Protein AF-A0A6V7KKN9-F1 (afdb_monomer_lite)

Secondary structure (DSSP, 8-state):
--SSSHHHHHHHHHHHHTTSSHHHHHHHHS--TTSS--S-BTTBBTBS---HHHHHHHHHHHHHHHHHHHHHHHHHHHHHHHHHHHHHHHHS--HHHHHHHHHHH-

Foldseek 3Di:
DDDPDPVVVVVVLVCVLVVHCLVVVLVQQQADPPRWDQDADPVRRRGSHHDNVCSCVVSVVSNVVSVVVVVVVVVVVVVVVVVVVVVCVVVPCDPVNVVVVVVVVD

Structure (mmCIF, N/CA/C/O backbone):
data_AF-A0A6V7KKN9-F1
#
_entry.id   AF-A0A6V7KKN9-F1
#
loop_
_atom_site.group_PDB
_atom_site.id
_atom_site.type_symbol
_atom_site.label_atom_id
_atom_site.label_alt_id
_atom_site.label_comp_id
_atom_site.label_asym_id
_atom_site.label_entity_id
_atom_site.label_seq_id
_atom_site.pdbx_PDB_ins_code
_atom_site.Cartn_x
_atom_site.Cartn_y
_atom_site.Cartn_z
_atom_site.occupancy
_atom_site.B_iso_or_equiv
_atom_site.auth_seq_id
_atom_site.auth_comp_id
_atom_site.auth_asym_id
_atom_site.auth_atom_id
_atom_site.pdbx_PDB_model_num
ATOM 1 N N . VAL A 1 1 ? 0.840 -11.803 -9.415 1.00 78.88 1 VAL A N 1
ATOM 2 C CA . VAL A 1 1 ? 0.220 -10.508 -9.044 1.00 78.88 1 VAL A CA 1
ATOM 3 C C . VAL A 1 1 ? 1.162 -9.424 -9.540 1.00 78.88 1 VAL A C 1
ATOM 5 O O . VAL A 1 1 ? 2.351 -9.578 -9.307 1.00 78.88 1 VAL A O 1
ATOM 8 N N . ASN A 1 2 ? 0.700 -8.449 -10.322 1.00 85.06 2 ASN A N 1
ATOM 9 C CA . ASN A 1 2 ? 1.569 -7.482 -11.007 1.00 85.06 2 ASN A CA 1
ATOM 10 C C . ASN A 1 2 ? 0.855 -6.136 -11.202 1.00 85.06 2 ASN A C 1
ATOM 12 O O . ASN A 1 2 ? -0.328 -6.022 -10.884 1.00 85.06 2 ASN A O 1
ATOM 16 N N . PHE A 1 3 ? 1.572 -5.147 -11.740 1.00 88.31 3 PHE A N 1
ATOM 17 C CA . PHE A 1 3 ? 1.060 -3.795 -11.982 1.00 88.31 3 PHE A CA 1
ATOM 18 C C . PHE A 1 3 ? 0.533 -3.555 -13.414 1.00 88.31 3 PHE A C 1
ATOM 20 O O . PHE A 1 3 ? 0.314 -2.414 -13.805 1.00 88.31 3 PHE A O 1
ATOM 27 N N . GLU A 1 4 ? 0.319 -4.605 -14.219 1.00 88.06 4 GLU A N 1
ATOM 28 C CA . GLU A 1 4 ? -0.063 -4.459 -15.640 1.00 88.06 4 GLU A CA 1
ATOM 29 C C . GLU A 1 4 ? -1.503 -3.978 -15.841 1.00 88.06 4 GLU A C 1
ATOM 31 O O . GLU A 1 4 ? -1.826 -3.328 -16.832 1.00 88.06 4 GLU A O 1
ATOM 36 N N . THR A 1 5 ? -2.400 -4.350 -14.927 1.00 92.25 5 THR A N 1
ATOM 37 C CA . THR A 1 5 ? -3.833 -4.052 -15.031 1.00 92.25 5 THR A CA 1
ATOM 38 C C . THR A 1 5 ? -4.345 -3.565 -13.692 1.00 92.25 5 THR A C 1
ATOM 40 O O . THR A 1 5 ? -3.911 -4.051 -12.650 1.00 92.25 5 THR A O 1
ATOM 43 N N . PHE A 1 6 ? -5.321 -2.659 -13.717 1.00 93.31 6 PHE A N 1
ATOM 44 C CA . PHE A 1 6 ? -5.883 -2.054 -12.509 1.00 93.31 6 PHE A CA 1
ATOM 45 C C . PHE A 1 6 ? -6.291 -3.090 -11.445 1.00 93.31 6 PHE A C 1
ATOM 47 O O . PHE A 1 6 ? -5.913 -2.971 -10.281 1.00 93.31 6 PHE A O 1
ATOM 54 N N . GLY A 1 7 ? -7.003 -4.148 -11.848 1.00 94.94 7 GLY A N 1
ATOM 55 C CA . GLY A 1 7 ? -7.449 -5.192 -10.923 1.00 94.94 7 GLY A CA 1
ATOM 56 C C . GLY A 1 7 ? -6.296 -5.979 -10.293 1.00 94.94 7 GLY A C 1
ATOM 57 O O . GLY A 1 7 ? -6.309 -6.229 -9.089 1.00 94.94 7 GLY A O 1
ATOM 58 N N . ARG A 1 8 ? -5.268 -6.330 -11.079 1.00 93.44 8 ARG A N 1
ATOM 59 C CA . ARG A 1 8 ? -4.081 -7.032 -10.560 1.00 93.44 8 ARG A CA 1
ATOM 60 C C . ARG A 1 8 ? -3.264 -6.142 -9.626 1.00 93.44 8 ARG A C 1
ATOM 62 O O . ARG A 1 8 ? -2.804 -6.635 -8.597 1.00 93.44 8 ARG A O 1
ATOM 69 N N . SER A 1 9 ? -3.159 -4.849 -9.936 1.00 92.75 9 SER A N 1
ATOM 70 C CA . SER A 1 9 ? -2.527 -3.862 -9.059 1.00 92.75 9 SER A CA 1
ATOM 71 C C . SER A 1 9 ? -3.266 -3.775 -7.726 1.00 92.75 9 SER A C 1
ATOM 73 O O . SER A 1 9 ? -2.637 -3.837 -6.676 1.00 92.75 9 SER A O 1
ATOM 75 N N . MET A 1 10 ? -4.602 -3.721 -7.739 1.00 92.88 10 MET A N 1
ATOM 76 C CA . MET A 1 10 ? -5.390 -3.654 -6.505 1.00 92.88 10 MET A CA 1
ATOM 77 C C . MET A 1 10 ? -5.234 -4.915 -5.643 1.00 92.88 10 MET A C 1
ATOM 79 O O . MET A 1 10 ? -5.074 -4.814 -4.429 1.00 92.88 10 MET A O 1
ATOM 83 N N . GLN A 1 11 ? -5.213 -6.103 -6.256 1.00 92.56 11 GLN A N 1
ATOM 84 C CA . GLN A 1 11 ? -4.942 -7.357 -5.541 1.00 92.56 11 GLN A CA 1
ATOM 85 C C . GLN A 1 11 ? -3.552 -7.366 -4.895 1.00 92.56 11 GLN A C 1
ATOM 87 O O . GLN A 1 11 ? -3.394 -7.846 -3.773 1.00 92.56 11 GLN A O 1
ATOM 92 N N . LEU A 1 12 ? -2.543 -6.827 -5.587 1.00 91.19 12 LEU A N 1
ATOM 93 C CA . LEU A 1 12 ? -1.195 -6.697 -5.042 1.00 91.19 12 LEU A CA 1
ATOM 94 C C . LEU A 1 12 ? -1.175 -5.746 -3.845 1.00 91.19 12 LEU A C 1
ATOM 96 O O . LEU A 1 12 ? -0.668 -6.115 -2.793 1.00 91.19 12 LEU A O 1
ATOM 100 N N . LEU A 1 13 ? -1.770 -4.560 -3.977 1.00 91.06 13 LEU A N 1
ATOM 101 C CA . LEU A 1 13 ? -1.838 -3.581 -2.891 1.00 91.06 13 LEU A CA 1
ATOM 102 C C . LEU A 1 13 ? -2.594 -4.126 -1.675 1.00 91.06 13 LEU A C 1
ATOM 104 O O . LEU A 1 13 ? -2.152 -3.929 -0.548 1.00 91.06 13 LEU A O 1
ATOM 108 N N . PHE A 1 14 ? -3.681 -4.869 -1.891 1.00 90.06 14 PHE A N 1
ATOM 109 C CA . PHE A 1 14 ? -4.399 -5.553 -0.816 1.00 90.06 14 PHE A CA 1
ATOM 110 C C . PHE A 1 14 ? -3.512 -6.567 -0.080 1.00 90.06 14 PHE A C 1
ATOM 112 O O . PHE A 1 14 ? -3.477 -6.575 1.147 1.00 90.06 14 PHE A O 1
ATOM 119 N N . ARG A 1 15 ? -2.725 -7.367 -0.810 1.00 90.38 15 ARG A N 1
ATOM 120 C CA . ARG A 1 15 ? -1.738 -8.280 -0.207 1.00 90.38 15 ARG A CA 1
ATOM 121 C C . ARG A 1 15 ? -0.666 -7.528 0.598 1.00 90.38 15 ARG A C 1
ATOM 123 O O . ARG A 1 15 ? -0.227 -8.010 1.638 1.00 90.38 15 ARG A O 1
ATOM 130 N N . LEU A 1 16 ? -0.241 -6.352 0.135 1.00 88.19 16 LEU A N 1
ATOM 131 C CA . LEU A 1 16 ? 0.748 -5.536 0.846 1.00 88.19 16 LEU A CA 1
ATOM 132 C C . LEU A 1 16 ? 0.202 -4.955 2.156 1.00 88.19 16 LEU A C 1
ATOM 134 O O . LEU A 1 16 ? 0.960 -4.860 3.118 1.00 88.19 16 LEU A O 1
ATOM 138 N N . MET A 1 17 ? -1.097 -4.639 2.234 1.00 87.81 17 MET A N 1
ATOM 139 C CA . MET A 1 17 ? -1.731 -4.198 3.488 1.00 87.81 17 MET A CA 1
ATOM 140 C C . MET A 1 17 ? -1.638 -5.258 4.594 1.00 87.81 17 MET A C 1
ATOM 142 O O . MET A 1 17 ? -1.550 -4.913 5.767 1.00 87.81 17 MET A O 1
ATOM 146 N N . THR A 1 18 ? -1.611 -6.546 4.241 1.00 88.38 18 THR A N 1
ATOM 147 C CA . THR A 1 18 ? -1.457 -7.650 5.203 1.00 88.38 18 THR A CA 1
ATOM 148 C C . THR A 1 18 ? 0.007 -8.032 5.448 1.00 88.38 18 THR A C 1
ATOM 150 O O . THR A 1 18 ? 0.259 -9.136 5.922 1.00 88.38 18 THR A O 1
ATOM 153 N N . SER A 1 19 ? 0.961 -7.183 5.039 1.00 84.06 19 SER A N 1
ATOM 154 C CA . SER A 1 19 ? 2.418 -7.381 5.140 1.00 84.06 19 SER A CA 1
ATOM 155 C C . SER A 1 19 ? 2.958 -8.698 4.553 1.00 84.06 19 SER A C 1
ATOM 157 O O . SER A 1 19 ? 4.076 -9.120 4.852 1.00 84.06 19 SER A O 1
ATOM 159 N N . ALA A 1 20 ? 2.214 -9.343 3.651 1.00 87.06 20 ALA A N 1
ATOM 160 C CA . ALA A 1 20 ? 2.573 -10.653 3.118 1.00 87.06 20 ALA A CA 1
ATOM 161 C C . ALA A 1 20 ? 3.366 -10.538 1.807 1.00 87.06 20 ALA A C 1
ATOM 163 O O . ALA A 1 20 ? 2.829 -10.122 0.783 1.00 87.06 20 ALA A O 1
ATOM 164 N N . GLY A 1 21 ? 4.624 -10.989 1.799 1.00 85.88 21 GLY A N 1
ATOM 165 C CA . GLY A 1 21 ? 5.448 -11.041 0.581 1.00 85.88 21 GLY A CA 1
ATOM 166 C C . GLY A 1 21 ? 5.764 -9.671 -0.023 1.00 85.88 21 GLY A C 1
ATOM 167 O O . GLY A 1 21 ? 5.884 -9.551 -1.237 1.00 85.88 21 GLY A O 1
ATOM 168 N N . TRP A 1 22 ? 5.862 -8.630 0.809 1.00 87.06 22 TRP A N 1
ATOM 169 C CA . TRP A 1 22 ? 6.271 -7.295 0.364 1.00 87.06 22 TRP A CA 1
ATOM 170 C C . TRP A 1 22 ? 7.726 -7.272 -0.122 1.00 87.06 22 TRP A C 1
ATOM 172 O O . TRP A 1 22 ? 8.026 -6.543 -1.063 1.00 87.06 22 TRP A O 1
ATOM 182 N N . ASN A 1 23 ? 8.597 -8.094 0.479 1.00 89.00 23 ASN A N 1
ATOM 183 C CA . ASN A 1 23 ? 10.002 -8.224 0.088 1.00 89.00 23 ASN A CA 1
ATOM 184 C C . ASN A 1 23 ? 1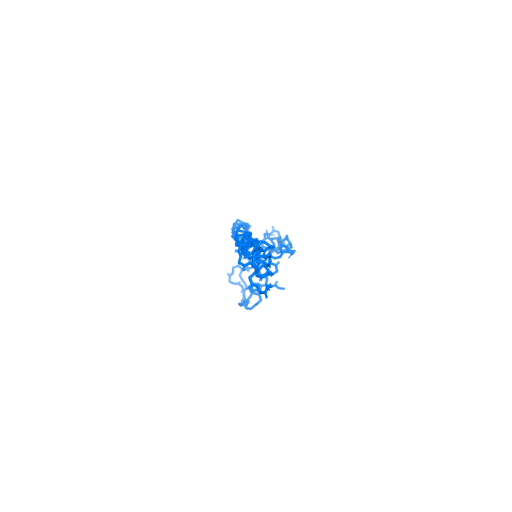0.134 -8.724 -1.352 1.00 89.00 23 ASN A C 1
ATOM 186 O O . ASN A 1 23 ? 10.775 -8.056 -2.150 1.00 89.00 23 ASN A O 1
ATOM 190 N N . ASP A 1 24 ? 9.448 -9.814 -1.709 1.00 89.62 24 ASP A N 1
ATOM 191 C CA . ASP A 1 24 ? 9.488 -10.382 -3.065 1.00 89.62 24 ASP A CA 1
ATOM 192 C C . ASP A 1 24 ? 9.079 -9.349 -4.129 1.00 89.62 24 ASP A C 1
ATOM 194 O O . ASP A 1 24 ? 9.644 -9.272 -5.222 1.00 89.62 24 ASP A O 1
ATOM 198 N N . VAL A 1 25 ? 8.068 -8.535 -3.804 1.00 90.12 25 VAL A N 1
ATOM 199 C CA . VAL A 1 25 ? 7.572 -7.491 -4.703 1.00 90.12 25 VAL A CA 1
ATOM 200 C C . VAL A 1 25 ? 8.567 -6.336 -4.799 1.00 90.12 25 VAL A C 1
ATOM 202 O O . VAL A 1 25 ? 8.814 -5.847 -5.898 1.00 90.12 25 VAL A O 1
ATOM 205 N N . LEU A 1 26 ? 9.145 -5.905 -3.676 1.00 90.56 26 LEU A N 1
ATOM 206 C CA . LEU A 1 26 ? 10.137 -4.835 -3.653 1.00 90.56 26 LEU A CA 1
ATOM 207 C C . LEU A 1 26 ? 11.411 -5.242 -4.404 1.00 90.56 26 LEU A C 1
ATOM 209 O O . LEU A 1 26 ? 11.886 -4.475 -5.234 1.00 90.56 26 LEU A O 1
ATOM 213 N N . GLU A 1 27 ? 11.916 -6.453 -4.176 1.00 90.00 27 GLU A N 1
ATOM 214 C CA . GLU A 1 27 ? 13.088 -7.005 -4.862 1.00 90.00 27 GLU A CA 1
ATOM 215 C C . GLU A 1 27 ? 12.883 -7.019 -6.382 1.00 90.00 27 GLU A C 1
ATOM 217 O O . GLU A 1 27 ? 13.717 -6.504 -7.127 1.00 90.00 27 GLU A O 1
ATOM 222 N N . SER A 1 28 ? 11.708 -7.469 -6.837 1.00 88.81 28 SER A N 1
ATOM 223 C CA . SER A 1 28 ? 11.338 -7.461 -8.259 1.00 88.81 28 SER A CA 1
ATOM 224 C C . SER A 1 28 ? 11.309 -6.051 -8.874 1.00 88.81 28 SER A C 1
ATOM 226 O O . SER A 1 28 ? 11.543 -5.891 -10.067 1.00 88.81 28 SER A O 1
ATOM 228 N N . LEU A 1 29 ? 11.023 -5.012 -8.081 1.00 88.00 29 LEU A N 1
ATOM 229 C CA . LEU A 1 29 ? 10.986 -3.610 -8.529 1.00 88.00 29 LEU A CA 1
ATOM 230 C C . LEU A 1 29 ? 12.335 -2.889 -8.406 1.00 88.00 29 LEU A C 1
ATOM 232 O O . LEU A 1 29 ? 12.482 -1.770 -8.907 1.00 88.00 29 LEU A O 1
ATOM 236 N N . MET A 1 30 ? 13.301 -3.505 -7.727 1.00 89.75 30 MET A N 1
ATOM 237 C CA . MET A 1 30 ? 14.664 -3.002 -7.546 1.00 89.75 30 MET A CA 1
ATOM 238 C C . MET A 1 30 ? 15.669 -3.666 -8.495 1.00 89.75 30 MET A C 1
ATOM 240 O O . MET A 1 30 ? 16.854 -3.331 -8.436 1.00 89.75 30 MET A O 1
ATOM 244 N N . VAL A 1 31 ? 15.207 -4.570 -9.366 1.00 91.19 31 VAL A N 1
ATOM 245 C CA . VAL A 1 31 ? 16.046 -5.287 -10.329 1.00 91.19 31 VAL A CA 1
ATOM 246 C C . VAL A 1 31 ? 16.786 -4.305 -11.251 1.00 91.19 31 VAL A C 1
ATOM 248 O O . VAL A 1 31 ? 16.219 -3.307 -11.709 1.00 91.19 31 VAL A O 1
ATOM 251 N N . GLN A 1 32 ? 18.066 -4.580 -11.499 1.00 88.88 32 GLN A N 1
ATOM 252 C CA . GLN A 1 32 ? 18.983 -3.744 -12.280 1.00 88.88 32 GLN A CA 1
ATOM 253 C C . GLN A 1 32 ? 19.818 -4.606 -13.243 1.00 88.88 32 GLN A C 1
ATOM 255 O O . GLN A 1 32 ? 19.906 -5.819 -13.047 1.00 88.88 32 GLN A O 1
ATOM 260 N N . PRO A 1 33 ? 20.457 -4.011 -14.272 1.00 87.38 33 PRO A N 1
ATOM 261 C CA . PRO A 1 33 ? 21.334 -4.754 -15.178 1.00 87.38 33 PRO A CA 1
ATOM 262 C C . PRO A 1 33 ? 22.477 -5.442 -14.403 1.00 87.38 33 PRO A C 1
ATOM 264 O O . PRO A 1 33 ? 23.054 -4.803 -13.517 1.00 87.38 33 PRO A O 1
ATOM 267 N N . PRO A 1 34 ? 22.852 -6.702 -14.715 1.00 87.12 34 PRO A N 1
ATOM 268 C CA . PRO A 1 34 ? 22.522 -7.489 -15.913 1.00 87.12 34 PRO A CA 1
ATOM 269 C C . PRO A 1 34 ? 21.231 -8.326 -15.831 1.00 87.12 34 PRO A C 1
ATOM 271 O O . PRO A 1 34 ? 20.905 -9.005 -16.800 1.00 87.12 34 PRO A O 1
ATOM 274 N N . ASP A 1 35 ? 20.506 -8.290 -14.712 1.00 86.75 35 ASP A N 1
ATOM 275 C CA . ASP A 1 35 ? 19.319 -9.129 -14.478 1.00 86.75 35 ASP A CA 1
ATOM 276 C C . ASP A 1 35 ? 18.032 -8.569 -15.122 1.00 86.75 35 ASP A C 1
ATOM 278 O O . ASP A 1 35 ? 16.959 -9.156 -14.998 1.00 86.75 35 ASP A O 1
ATOM 282 N N . CYS A 1 36 ? 18.141 -7.437 -15.824 1.00 87.88 36 CYS A N 1
ATOM 283 C CA . CYS A 1 36 ? 17.095 -6.834 -16.648 1.00 87.88 36 CYS A CA 1
ATOM 284 C C . CYS A 1 36 ? 17.688 -6.175 -17.898 1.00 87.88 36 CYS A C 1
ATOM 286 O O . CYS A 1 36 ? 18.873 -5.823 -17.936 1.00 87.88 36 CYS A O 1
ATOM 288 N N . ASP A 1 37 ? 16.845 -5.983 -18.907 1.00 87.38 37 ASP A N 1
ATOM 289 C CA . ASP A 1 37 ? 17.161 -5.336 -20.168 1.00 87.38 37 ASP A CA 1
ATOM 290 C C . ASP A 1 37 ? 16.596 -3.896 -20.197 1.00 87.38 37 ASP A C 1
ATOM 292 O O . ASP A 1 37 ? 15.378 -3.677 -20.234 1.00 87.38 37 ASP A O 1
ATOM 296 N N . PRO A 1 38 ? 17.465 -2.865 -20.203 1.00 83.25 38 PRO A N 1
ATOM 297 C CA . PRO A 1 38 ? 17.024 -1.477 -20.295 1.00 83.25 38 PRO A CA 1
ATOM 298 C C . PRO A 1 38 ? 16.533 -1.104 -21.704 1.00 83.25 38 PRO A C 1
ATOM 300 O O . PRO A 1 38 ? 16.090 0.028 -21.913 1.00 83.25 38 PRO A O 1
ATOM 303 N N . THR A 1 39 ? 16.643 -1.996 -22.694 1.00 84.50 39 THR A N 1
ATOM 304 C CA . THR A 1 39 ? 16.251 -1.687 -24.066 1.00 84.50 39 THR A CA 1
ATOM 305 C C . THR A 1 39 ? 14.728 -1.710 -24.244 1.00 84.50 39 THR A C 1
ATOM 307 O O . THR A 1 39 ? 14.033 -2.635 -23.816 1.00 84.50 39 THR A O 1
ATOM 310 N N . PRO A 1 40 ? 14.159 -0.678 -24.891 1.00 79.81 40 PRO A N 1
ATOM 311 C CA . PRO A 1 40 ? 12.729 -0.624 -25.130 1.00 79.81 40 PRO A CA 1
ATOM 312 C C . PRO A 1 40 ? 12.314 -1.695 -26.144 1.00 79.81 40 PRO A C 1
ATOM 314 O O . PRO A 1 40 ? 12.836 -1.765 -27.256 1.00 79.81 40 PRO A O 1
ATOM 317 N N . THR A 1 41 ? 11.321 -2.501 -25.776 1.00 78.06 41 THR A N 1
ATOM 318 C CA . THR A 1 41 ? 10.711 -3.514 -26.651 1.00 78.06 41 THR A CA 1
ATOM 319 C C . THR A 1 41 ? 9.329 -3.033 -27.102 1.00 78.06 41 THR A C 1
ATOM 321 O O . THR A 1 41 ? 8.729 -2.160 -26.479 1.00 78.06 41 THR A O 1
ATOM 324 N N . SER A 1 42 ? 8.745 -3.630 -28.146 1.00 75.44 42 SER A N 1
ATOM 325 C CA . SER A 1 42 ? 7.406 -3.270 -28.653 1.00 75.44 42 SER A CA 1
ATOM 326 C C . SER A 1 42 ? 6.275 -3.318 -27.608 1.00 75.44 42 SER A C 1
ATOM 328 O O . SER A 1 42 ? 5.207 -2.758 -27.843 1.00 75.44 42 SER A O 1
ATOM 330 N N . ARG A 1 43 ? 6.482 -4.002 -26.473 1.00 74.56 43 ARG A N 1
ATOM 331 C CA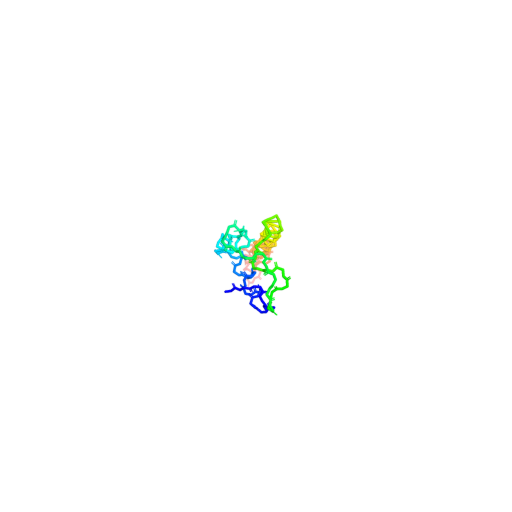 . ARG A 1 43 ? 5.550 -4.070 -25.334 1.00 74.56 43 ARG A CA 1
ATOM 332 C C . ARG A 1 43 ? 5.920 -3.172 -24.147 1.00 74.56 43 ARG A C 1
ATOM 334 O O . ARG A 1 43 ? 5.041 -2.887 -23.341 1.00 74.56 43 ARG A O 1
ATOM 341 N N . GLN A 1 44 ? 7.173 -2.739 -24.024 1.00 77.31 44 GLN A N 1
ATOM 342 C CA . GLN A 1 44 ? 7.697 -2.019 -22.859 1.00 77.31 44 GLN A CA 1
ATOM 343 C C . GLN A 1 44 ? 8.541 -0.834 -23.328 1.00 77.31 44 GLN A C 1
ATOM 345 O O . GLN A 1 44 ? 9.671 -1.002 -23.781 1.00 77.31 44 GLN A O 1
ATOM 350 N N . LEU A 1 45 ? 7.979 0.372 -23.203 1.00 71.94 45 LEU A N 1
ATOM 351 C CA . LEU A 1 45 ? 8.597 1.612 -23.686 1.00 71.94 45 LEU A CA 1
ATOM 352 C C . LEU A 1 45 ? 9.901 1.989 -22.961 1.00 71.94 45 LEU A C 1
ATOM 354 O O . LEU A 1 45 ? 10.681 2.751 -23.516 1.00 71.94 45 LEU A O 1
ATOM 358 N N . ASN A 1 46 ? 10.118 1.480 -21.744 1.00 72.62 46 ASN A N 1
ATOM 359 C CA . ASN A 1 46 ? 11.236 1.856 -20.869 1.00 72.62 46 ASN A CA 1
ATOM 360 C C . ASN A 1 46 ? 12.136 0.658 -20.488 1.00 72.62 46 ASN A C 1
ATOM 362 O O . ASN A 1 46 ? 12.904 0.765 -19.536 1.00 72.62 46 ASN A O 1
ATOM 366 N N . GLY A 1 47 ? 12.017 -0.475 -21.193 1.00 82.81 47 GLY A N 1
ATOM 367 C CA . GLY A 1 47 ? 12.631 -1.748 -20.790 1.00 82.81 47 GLY A CA 1
ATOM 368 C C . GLY A 1 47 ? 11.877 -2.439 -19.647 1.00 82.81 47 GLY A C 1
ATOM 369 O O . GLY A 1 47 ? 10.765 -2.033 -19.290 1.00 82.81 47 GLY A O 1
ATOM 370 N N . ASP A 1 48 ? 12.461 -3.501 -19.094 1.00 85.50 48 ASP A N 1
ATOM 371 C CA . ASP A 1 48 ? 11.909 -4.273 -17.967 1.00 85.50 48 ASP A CA 1
ATOM 372 C C . ASP A 1 48 ? 12.647 -4.033 -16.634 1.00 85.50 48 ASP A C 1
ATOM 374 O O . ASP A 1 48 ? 12.327 -4.653 -15.619 1.00 85.50 48 ASP A O 1
ATOM 378 N N . CYS A 1 49 ? 13.585 -3.082 -16.615 1.00 88.62 49 CYS A N 1
ATOM 379 C CA . CYS A 1 49 ? 14.323 -2.708 -15.416 1.00 88.62 49 CYS A CA 1
ATOM 380 C C . CYS A 1 49 ? 13.487 -1.932 -14.391 1.00 88.62 49 CYS A C 1
ATOM 382 O O . CYS A 1 49 ? 12.627 -1.106 -14.713 1.00 88.62 49 CYS A O 1
ATOM 384 N N . GLY A 1 50 ? 13.806 -2.173 -13.120 1.00 86.88 50 GLY A N 1
ATOM 385 C CA . GLY A 1 50 ? 13.212 -1.497 -11.980 1.00 86.88 50 GLY A CA 1
ATOM 386 C C . GLY A 1 50 ? 13.757 -0.086 -11.749 1.00 86.88 50 GLY A C 1
ATOM 387 O O . GLY A 1 50 ? 14.728 0.361 -12.358 1.00 86.88 50 GLY A O 1
ATOM 388 N N . SER A 1 51 ? 13.138 0.628 -10.807 1.00 89.25 51 SER A N 1
ATOM 389 C CA . SER A 1 51 ? 13.592 1.952 -10.358 1.00 89.25 51 SER A CA 1
ATOM 390 C C . SER A 1 51 ? 13.737 1.957 -8.834 1.00 89.25 51 SER A C 1
ATOM 392 O O . SER A 1 51 ? 12.787 2.291 -8.126 1.00 89.25 51 SER A O 1
ATOM 394 N N . PRO A 1 52 ? 14.920 1.605 -8.292 1.00 89.62 52 PRO A N 1
ATOM 395 C CA . PRO A 1 52 ? 15.071 1.314 -6.867 1.00 89.62 52 PRO A CA 1
ATOM 396 C C . PRO A 1 52 ? 14.610 2.445 -5.942 1.00 89.62 52 PRO A C 1
ATOM 398 O O . PRO A 1 52 ? 13.903 2.208 -4.967 1.00 89.62 52 PRO A O 1
ATOM 401 N N . LEU A 1 53 ? 14.949 3.694 -6.276 1.00 90.50 53 LEU A N 1
ATOM 402 C CA . LEU A 1 53 ? 14.585 4.855 -5.462 1.00 90.50 53 LEU A CA 1
ATOM 403 C C . LEU A 1 53 ? 13.065 5.099 -5.437 1.00 90.50 53 LEU A C 1
ATOM 405 O O . LEU A 1 53 ? 12.490 5.371 -4.380 1.00 90.50 53 LEU A O 1
ATOM 409 N N . LEU A 1 54 ? 12.402 4.982 -6.589 1.00 90.19 54 LEU A N 1
ATOM 410 C CA . LEU A 1 54 ? 10.953 5.165 -6.693 1.00 90.19 54 LEU A CA 1
ATOM 411 C C . LEU A 1 54 ? 10.205 3.991 -6.056 1.00 90.19 54 LEU A C 1
ATOM 413 O O . LEU A 1 54 ? 9.225 4.206 -5.348 1.00 90.19 54 LEU A O 1
ATOM 417 N N . ALA A 1 55 ? 10.705 2.766 -6.237 1.00 91.38 55 ALA A N 1
ATOM 418 C CA . ALA A 1 55 ? 10.158 1.571 -5.611 1.00 91.38 55 ALA A CA 1
ATOM 419 C C . ALA A 1 55 ? 10.187 1.685 -4.081 1.00 91.38 55 ALA A C 1
ATOM 421 O O . ALA A 1 55 ? 9.143 1.557 -3.443 1.00 91.38 55 ALA A O 1
ATOM 422 N N . ILE A 1 56 ? 11.341 2.020 -3.490 1.00 91.44 56 ILE A N 1
ATOM 423 C CA . ILE A 1 56 ? 11.473 2.178 -2.033 1.00 91.44 56 ILE A CA 1
ATOM 424 C C . ILE A 1 56 ? 10.521 3.255 -1.508 1.00 91.44 56 ILE A C 1
ATOM 426 O O . ILE A 1 56 ? 9.799 3.021 -0.539 1.00 91.44 56 ILE A O 1
ATOM 430 N N . THR A 1 57 ? 10.505 4.437 -2.126 1.00 93.12 57 THR A N 1
ATOM 431 C CA . THR A 1 57 ? 9.698 5.570 -1.639 1.00 93.12 57 THR A CA 1
ATOM 432 C C . THR A 1 57 ? 8.196 5.304 -1.756 1.00 93.12 57 THR A C 1
ATOM 434 O O . THR A 1 57 ? 7.451 5.574 -0.809 1.00 93.12 57 THR A O 1
ATOM 437 N N . TYR A 1 58 ? 7.745 4.702 -2.859 1.00 91.44 58 TYR A N 1
ATOM 438 C CA . TYR A 1 58 ? 6.356 4.283 -3.033 1.00 91.44 58 TYR A CA 1
ATOM 439 C C . TYR A 1 58 ? 5.949 3.219 -2.005 1.00 91.44 58 TYR A C 1
ATOM 441 O O . TYR A 1 58 ? 4.963 3.401 -1.293 1.00 91.44 58 TYR A O 1
ATOM 449 N N . PHE A 1 59 ? 6.729 2.142 -1.867 1.00 90.19 59 PHE A N 1
ATOM 450 C CA . PHE A 1 59 ? 6.415 1.060 -0.927 1.00 90.19 59 PHE A CA 1
ATOM 451 C C . PHE A 1 59 ? 6.399 1.541 0.518 1.00 90.19 59 PHE A C 1
ATOM 453 O O . PHE A 1 59 ? 5.463 1.253 1.260 1.00 90.19 59 PHE A O 1
ATOM 460 N N . THR A 1 60 ? 7.412 2.307 0.913 1.00 90.31 60 THR A N 1
ATOM 461 C CA . THR A 1 60 ? 7.544 2.792 2.289 1.00 90.31 60 THR A CA 1
ATOM 462 C C . THR A 1 60 ? 6.396 3.733 2.647 1.00 90.31 60 THR A C 1
ATOM 464 O O . THR A 1 60 ? 5.773 3.565 3.694 1.00 90.31 60 THR A O 1
ATOM 467 N N . SER A 1 61 ? 6.061 4.689 1.772 1.00 93.00 61 SER A N 1
ATOM 468 C CA . SER A 1 61 ? 4.937 5.604 2.015 1.00 93.00 61 SER A CA 1
ATOM 469 C C . SER A 1 61 ? 3.594 4.872 2.070 1.00 93.00 61 SER A C 1
ATOM 471 O O . SER A 1 61 ? 2.800 5.130 2.975 1.00 93.00 61 SER A O 1
ATOM 473 N N . PHE A 1 62 ? 3.361 3.909 1.173 1.00 92.00 62 PHE A N 1
ATOM 474 C CA . PHE A 1 62 ? 2.151 3.088 1.178 1.00 92.00 62 PHE A CA 1
ATOM 475 C C . PHE A 1 62 ? 2.007 2.278 2.473 1.00 92.00 62 PHE A C 1
ATOM 477 O O . PHE A 1 62 ? 0.946 2.305 3.099 1.00 92.00 62 PHE A O 1
ATOM 484 N N . ILE A 1 63 ? 3.079 1.610 2.916 1.00 90.06 63 ILE A N 1
ATOM 485 C CA . ILE A 1 63 ? 3.085 0.826 4.158 1.00 90.06 63 ILE A CA 1
ATOM 486 C C . ILE A 1 63 ? 2.777 1.729 5.356 1.00 90.06 63 ILE A C 1
ATOM 488 O O . ILE A 1 63 ? 1.875 1.411 6.127 1.00 90.06 63 ILE A O 1
ATOM 492 N N . ILE A 1 64 ? 3.445 2.880 5.483 1.00 92.88 64 ILE A N 1
ATOM 493 C CA . ILE A 1 64 ? 3.218 3.814 6.599 1.00 92.88 64 ILE A CA 1
ATOM 494 C C . ILE A 1 64 ? 1.760 4.288 6.640 1.00 92.88 64 ILE A C 1
ATOM 49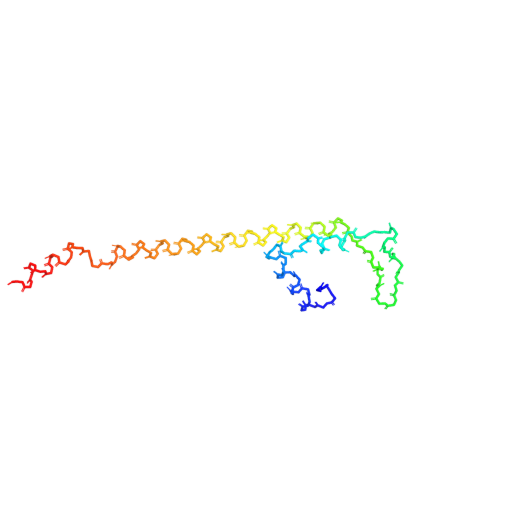6 O O . ILE A 1 64 ? 1.129 4.235 7.696 1.00 92.88 64 ILE A O 1
ATOM 500 N N . ILE A 1 65 ? 1.204 4.714 5.501 1.00 93.62 65 ILE A N 1
ATOM 501 C CA . ILE A 1 65 ? -0.186 5.186 5.422 1.00 93.62 65 ILE A CA 1
ATOM 502 C C . ILE A 1 65 ? -1.159 4.056 5.775 1.00 93.62 65 ILE A C 1
ATOM 504 O O . ILE A 1 65 ? -2.079 4.264 6.564 1.00 93.62 65 ILE A O 1
ATOM 508 N N . SER A 1 66 ? -0.943 2.851 5.240 1.00 91.50 66 SER A N 1
ATOM 509 C CA . SER A 1 66 ? -1.806 1.699 5.520 1.00 91.50 66 SER A CA 1
ATOM 510 C C . SER A 1 66 ? -1.810 1.327 7.007 1.00 91.50 66 SER A C 1
ATOM 512 O O . SER A 1 66 ? -2.880 1.145 7.585 1.00 91.50 66 SER A O 1
ATOM 514 N N . TYR A 1 67 ? -0.642 1.319 7.658 1.00 91.38 67 TYR A N 1
ATOM 515 C CA . TYR A 1 67 ? -0.529 1.063 9.092 1.00 91.38 67 TYR A CA 1
ATOM 516 C C . TYR A 1 67 ? -1.233 2.134 9.922 1.00 91.38 67 TYR A C 1
ATOM 518 O O . TYR A 1 67 ? -1.955 1.793 10.854 1.00 91.38 67 TYR A O 1
ATOM 526 N N . MET A 1 68 ? -1.076 3.414 9.571 1.00 94.00 68 MET A N 1
ATOM 527 C CA . MET A 1 68 ? -1.774 4.508 10.254 1.00 94.00 68 MET A CA 1
ATOM 528 C C . MET A 1 68 ? -3.294 4.345 10.171 1.00 94.00 68 MET A C 1
ATOM 530 O O . MET A 1 68 ? -3.984 4.509 11.174 1.00 94.00 68 MET A O 1
ATOM 534 N N . ILE A 1 69 ? -3.821 3.968 9.004 1.00 94.00 69 ILE A N 1
ATOM 535 C CA . ILE A 1 69 ? -5.257 3.719 8.819 1.00 94.00 69 ILE A CA 1
ATOM 536 C C . ILE A 1 69 ? -5.719 2.533 9.672 1.00 94.00 69 ILE A C 1
ATOM 538 O O . ILE A 1 69 ? -6.696 2.662 10.408 1.00 94.00 69 ILE A O 1
ATOM 542 N N . VAL A 1 70 ? -5.016 1.397 9.610 1.00 92.75 70 VAL A N 1
ATOM 543 C CA . VAL A 1 70 ? -5.381 0.181 10.356 1.00 92.75 70 VAL A CA 1
ATOM 544 C C . VAL A 1 70 ? -5.345 0.425 11.864 1.00 92.75 70 VAL A C 1
ATOM 546 O O . VAL A 1 70 ? -6.277 0.036 12.563 1.00 92.75 70 VAL A O 1
ATOM 549 N N . ILE A 1 71 ? -4.311 1.105 12.367 1.00 94.88 71 ILE A N 1
ATOM 550 C CA . ILE A 1 71 ? -4.183 1.436 13.792 1.00 94.88 71 ILE A CA 1
ATOM 551 C C . ILE A 1 71 ? -5.314 2.368 14.230 1.00 94.88 71 ILE A C 1
ATOM 553 O O . ILE A 1 71 ? -5.964 2.095 15.235 1.00 94.88 71 ILE A O 1
ATOM 557 N N . ASN A 1 72 ? -5.590 3.433 13.475 1.00 94.88 72 ASN A N 1
ATOM 558 C CA . ASN A 1 72 ? -6.653 4.375 13.829 1.00 94.88 72 ASN A CA 1
ATOM 559 C C . ASN A 1 72 ? -8.038 3.714 13.812 1.00 94.88 72 ASN A C 1
ATOM 561 O O . ASN A 1 72 ? -8.837 3.949 14.715 1.00 94.88 72 ASN A O 1
ATOM 565 N N . MET A 1 73 ? -8.307 2.849 12.830 1.00 95.25 73 MET A N 1
ATOM 566 C CA . MET A 1 73 ? -9.532 2.047 12.787 1.00 95.25 73 MET A CA 1
ATOM 567 C C . MET A 1 73 ? -9.629 1.117 14.003 1.00 95.25 73 MET A C 1
ATOM 569 O O . MET A 1 73 ? -10.675 1.043 14.640 1.00 95.25 73 MET A O 1
ATOM 573 N N . TYR A 1 74 ? -8.540 0.430 14.351 1.00 96.44 74 TYR A N 1
ATOM 574 C CA . TYR A 1 74 ? -8.502 -0.487 15.489 1.00 96.44 74 TYR A CA 1
ATOM 575 C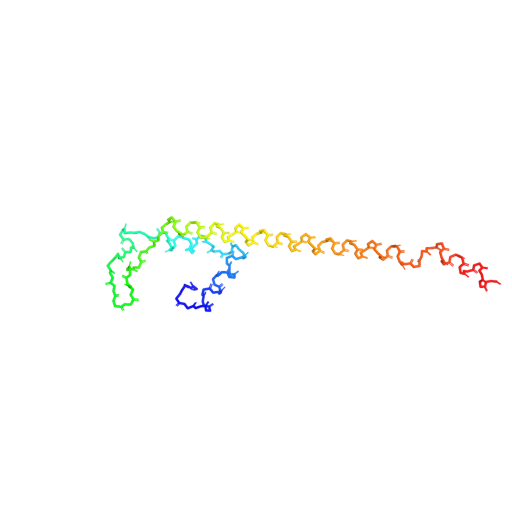 C . TYR A 1 74 ? -8.737 0.230 16.825 1.00 96.44 74 TYR A C 1
ATOM 577 O O . TYR A 1 74 ? -9.539 -0.232 17.634 1.00 96.44 74 TYR A O 1
ATOM 585 N N . ILE A 1 75 ? -8.099 1.388 17.035 1.00 97.06 75 ILE A N 1
ATOM 586 C CA . ILE A 1 75 ? -8.323 2.229 18.220 1.00 97.06 75 ILE A CA 1
ATOM 587 C C . ILE A 1 75 ? -9.791 2.657 18.300 1.00 97.06 75 ILE A C 1
ATOM 589 O O . ILE A 1 75 ? -10.392 2.543 19.365 1.00 97.06 75 ILE A O 1
ATOM 593 N N . ALA A 1 76 ? -10.381 3.111 17.190 1.00 97.00 76 ALA A N 1
ATOM 594 C CA . ALA A 1 76 ? -11.783 3.520 17.159 1.00 97.00 76 ALA A CA 1
ATOM 595 C C . ALA A 1 76 ? -12.727 2.374 17.559 1.00 97.00 76 ALA A C 1
ATOM 597 O O . ALA A 1 76 ? -13.581 2.568 18.419 1.00 97.00 76 ALA A O 1
ATOM 598 N N . ILE A 1 77 ? -12.519 1.171 17.013 1.00 96.81 77 ILE A N 1
ATOM 599 C CA . ILE A 1 77 ? -13.322 -0.018 17.341 1.00 96.81 77 ILE A CA 1
ATOM 600 C C . ILE A 1 77 ? -13.189 -0.386 18.824 1.00 96.81 77 ILE A C 1
ATOM 602 O O . ILE A 1 77 ? -14.185 -0.716 19.467 1.00 96.81 77 ILE A O 1
ATOM 606 N N . ILE A 1 78 ? 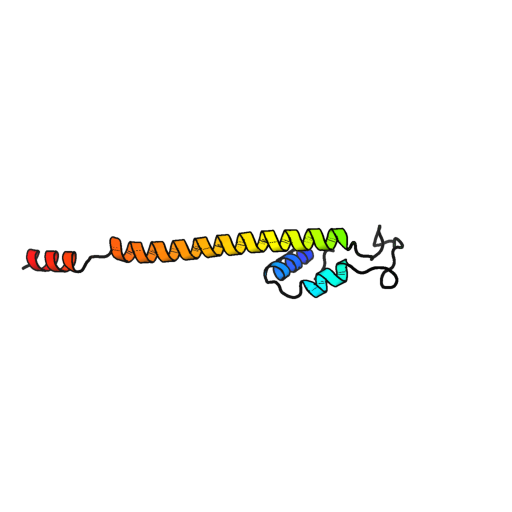-11.978 -0.333 19.388 1.00 96.69 78 ILE A N 1
ATOM 607 C CA . ILE A 1 78 ? -11.770 -0.600 20.819 1.00 96.69 78 ILE A CA 1
ATOM 608 C C . ILE A 1 78 ? -12.521 0.416 21.675 1.00 96.69 78 ILE A C 1
ATOM 610 O O . ILE A 1 78 ? -13.192 0.025 22.626 1.00 96.69 78 ILE A O 1
ATOM 614 N N . LEU A 1 79 ? -12.405 1.706 21.353 1.00 96.25 79 LEU A N 1
ATOM 615 C CA . LEU A 1 79 ? -13.069 2.769 22.105 1.00 96.25 79 LEU A CA 1
ATOM 616 C C . LEU A 1 79 ? -14.590 2.642 22.034 1.00 96.25 79 LEU A C 1
ATOM 618 O O . LEU A 1 79 ? -15.254 2.835 23.046 1.00 96.25 79 LEU A O 1
ATOM 622 N N . GLU A 1 80 ? -15.134 2.285 20.872 1.00 96.12 80 GLU A N 1
ATOM 623 C CA . GLU A 1 80 ? -16.564 2.038 20.697 1.00 96.12 80 GLU A CA 1
ATOM 624 C C . GLU A 1 80 ? -17.044 0.866 21.562 1.00 96.12 80 GLU A C 1
ATOM 626 O O . GLU A 1 80 ? -18.009 1.022 22.306 1.00 96.12 80 GLU A O 1
ATOM 631 N N . ASN A 1 81 ? -16.327 -0.264 21.551 1.00 94.31 81 ASN A N 1
ATOM 632 C CA . ASN A 1 81 ? -16.657 -1.418 22.395 1.00 94.31 81 ASN A CA 1
ATOM 633 C C . ASN A 1 81 ? -16.557 -1.091 23.891 1.00 94.31 81 ASN A C 1
ATOM 635 O O . ASN A 1 81 ? -17.426 -1.474 24.669 1.00 94.31 81 ASN A O 1
ATOM 639 N N . PHE A 1 82 ? -15.508 -0.375 24.304 1.00 94.44 82 PHE A N 1
ATOM 640 C CA . PHE A 1 82 ? -15.334 0.031 25.698 1.00 94.44 82 PHE A CA 1
ATOM 641 C C . PHE A 1 82 ? -16.448 0.984 26.149 1.00 94.44 82 PHE A C 1
ATOM 643 O O . PHE A 1 82 ? -17.016 0.815 27.224 1.00 94.44 82 PHE A O 1
ATOM 650 N N . ASN A 1 83 ? -16.799 1.956 25.306 1.00 92.25 83 ASN A N 1
ATOM 651 C CA . ASN A 1 83 ? -17.885 2.894 25.566 1.00 92.25 83 ASN A CA 1
ATOM 652 C C . ASN A 1 83 ? -19.254 2.195 25.617 1.00 92.25 83 ASN A C 1
ATOM 654 O O . ASN A 1 83 ? -20.091 2.572 26.429 1.00 92.25 83 ASN A O 1
ATOM 658 N N . GLN A 1 84 ? -19.482 1.172 24.787 1.00 90.12 84 GLN A N 1
ATOM 659 C CA . GLN A 1 84 ? -20.700 0.362 24.844 1.00 90.12 84 GLN A CA 1
ATOM 660 C C . GLN A 1 84 ? -20.801 -0.415 26.165 1.00 90.12 84 GLN A C 1
ATOM 662 O O . GLN A 1 84 ? -21.850 -0.377 26.800 1.00 90.12 84 GLN A O 1
ATOM 667 N N . ALA A 1 85 ? -19.714 -1.053 26.612 1.00 86.06 85 ALA A N 1
ATOM 668 C CA . ALA A 1 85 ? -19.689 -1.761 27.894 1.00 86.06 85 ALA A CA 1
ATOM 669 C C . ALA A 1 85 ? -19.953 -0.819 29.086 1.00 86.06 85 ALA A C 1
ATOM 671 O O . ALA A 1 85 ? -20.730 -1.155 29.973 1.00 86.06 85 ALA A O 1
ATOM 672 N N . HIS A 1 86 ? -19.372 0.388 29.077 1.00 83.44 86 HIS A N 1
ATOM 673 C CA . HIS A 1 86 ? -19.622 1.405 30.109 1.00 83.44 86 HIS A CA 1
ATOM 674 C C . HIS A 1 86 ? -21.078 1.901 30.107 1.00 83.44 86 HIS A C 1
ATOM 676 O O . HIS A 1 86 ? -21.675 2.098 31.160 1.00 83.44 86 HIS A O 1
ATOM 682 N N . GLN A 1 87 ? -21.688 2.068 28.929 1.00 78.69 87 GLN A N 1
ATOM 683 C CA . GLN A 1 87 ? -23.102 2.449 28.827 1.00 78.69 87 GLN A CA 1
ATOM 684 C C . GLN A 1 87 ? -24.050 1.367 29.351 1.00 78.69 87 GLN A C 1
ATOM 686 O O . GLN A 1 87 ? -25.095 1.708 29.895 1.00 78.69 87 GLN A O 1
ATOM 691 N N . GLU A 1 88 ? -23.716 0.084 29.207 1.00 71.88 88 GLU A N 1
ATOM 692 C CA . GLU A 1 88 ? 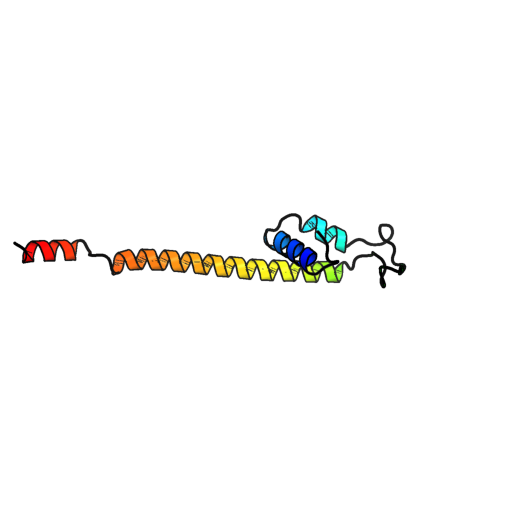-24.502 -0.999 29.812 1.00 71.88 88 GLU A CA 1
ATOM 693 C C . GLU A 1 88 ? -24.468 -0.942 31.351 1.00 71.88 88 GLU A C 1
ATOM 695 O O . GLU A 1 88 ? -25.470 -1.271 31.985 1.00 71.88 88 GLU A O 1
ATOM 700 N N . GLU A 1 89 ? -23.376 -0.454 31.951 1.00 63.31 89 GLU A N 1
ATOM 701 C CA . GLU A 1 89 ? -23.284 -0.206 33.398 1.00 63.31 89 GLU A CA 1
ATOM 702 C C . GLU A 1 89 ? -24.033 1.068 33.841 1.00 63.31 89 GLU A C 1
ATOM 704 O O . GLU A 1 89 ? -24.642 1.066 34.908 1.00 63.31 89 GLU A O 1
ATOM 709 N N . GLU A 1 90 ? -24.042 2.141 33.036 1.00 64.00 90 GLU A N 1
ATOM 710 C CA . GLU A 1 90 ? -24.733 3.404 33.374 1.00 64.00 90 GLU A CA 1
ATOM 711 C C . GLU A 1 90 ? -26.235 3.437 33.017 1.00 64.00 90 GLU A C 1
ATOM 713 O O . GLU A 1 90 ? -26.985 4.210 33.612 1.00 64.00 90 GLU A O 1
ATOM 718 N N . VAL A 1 91 ? -26.687 2.643 32.040 1.00 60.06 91 VAL A N 1
ATOM 719 C CA . VAL A 1 91 ? -28.087 2.599 31.552 1.00 60.06 91 VAL A CA 1
ATOM 720 C C . VAL A 1 91 ? -28.794 1.289 31.940 1.00 60.06 91 VAL A C 1
ATOM 722 O O . VAL A 1 91 ? -30.002 1.141 31.739 1.00 60.06 91 VAL A O 1
ATOM 725 N N . GLY A 1 92 ? -28.072 0.327 32.519 1.00 64.06 92 GLY A N 1
ATOM 726 C CA . GLY A 1 92 ? -28.666 -0.861 33.123 1.00 64.06 92 GLY A CA 1
ATOM 727 C C . GLY A 1 92 ? -29.513 -0.512 34.349 1.00 64.06 92 GLY A C 1
ATOM 728 O O . GLY A 1 92 ? -29.210 0.436 35.067 1.00 64.06 92 GLY A O 1
ATOM 729 N N . ILE A 1 93 ? -30.573 -1.293 34.607 1.00 65.81 93 ILE A N 1
ATOM 730 C CA . ILE A 1 93 ? -31.251 -1.260 35.910 1.00 65.81 93 ILE A CA 1
ATOM 731 C C . ILE A 1 93 ? -30.194 -1.632 36.950 1.00 65.81 93 ILE A C 1
ATOM 733 O O . ILE A 1 93 ? -29.729 -2.775 36.972 1.00 65.81 93 ILE A O 1
ATOM 737 N N . VAL A 1 94 ? -29.795 -0.665 37.769 1.00 72.75 94 VAL A N 1
ATOM 738 C CA . VAL A 1 94 ? -28.805 -0.896 38.820 1.00 72.75 94 VAL A CA 1
ATOM 739 C C . VAL A 1 94 ? -29.469 -1.719 39.926 1.00 72.75 94 VAL A C 1
ATOM 741 O O . VAL A 1 94 ? -30.692 -1.716 40.075 1.00 72.75 94 VAL A O 1
ATOM 744 N N . GLU A 1 95 ? -28.689 -2.456 40.714 1.00 73.00 95 GLU A N 1
ATOM 745 C CA . GLU A 1 95 ? -29.215 -3.240 41.841 1.00 73.00 95 GLU A CA 1
ATOM 746 C C . GLU A 1 95 ? -30.072 -2.376 42.795 1.00 73.00 95 GLU A C 1
ATOM 748 O O . GLU A 1 95 ? -31.134 -2.816 43.239 1.00 73.00 95 GLU A O 1
ATOM 753 N N . ASP A 1 96 ? -29.699 -1.102 42.970 1.00 77.88 96 ASP A N 1
ATOM 754 C CA . ASP A 1 96 ? -30.469 -0.087 43.705 1.00 77.88 96 ASP A CA 1
ATOM 755 C C . ASP A 1 96 ? -31.856 0.198 43.091 1.00 77.88 96 ASP A C 1
ATOM 757 O O . ASP A 1 96 ? -32.838 0.381 43.817 1.00 77.88 96 ASP A O 1
ATOM 761 N N . ASP A 1 97 ? -31.978 0.208 41.759 1.00 82.06 97 ASP A N 1
ATOM 762 C CA . ASP A 1 97 ? -33.261 0.411 41.074 1.00 82.06 97 ASP A CA 1
ATOM 763 C C . ASP A 1 97 ? -34.183 -0.809 41.250 1.00 82.06 97 ASP A C 1
ATOM 765 O O . ASP A 1 97 ? -35.400 -0.656 41.410 1.00 82.06 97 ASP A O 1
ATOM 769 N N . LEU A 1 98 ? -33.618 -2.026 41.274 1.00 84.81 98 LEU A N 1
ATOM 770 C CA . LEU A 1 98 ? -34.363 -3.254 41.579 1.00 84.81 98 LEU A CA 1
ATOM 771 C C . LEU A 1 98 ? -34.849 -3.268 43.032 1.00 84.81 98 LEU A C 1
ATOM 773 O O . LEU A 1 98 ? -36.014 -3.591 43.275 1.00 84.81 98 LEU A O 1
ATOM 777 N N . GLU A 1 99 ? -34.003 -2.889 43.994 1.00 84.62 99 GLU A N 1
ATOM 778 C CA . GLU A 1 99 ? -34.404 -2.761 45.401 1.00 84.62 99 GLU A CA 1
ATOM 779 C C . GLU A 1 99 ? -35.523 -1.732 45.583 1.00 84.62 99 GLU A C 1
ATOM 781 O O . GLU A 1 99 ? -36.533 -2.016 46.237 1.00 84.62 99 GLU A O 1
ATOM 786 N N . MET A 1 100 ? -35.397 -0.558 44.958 1.00 83.44 100 MET A N 1
ATOM 787 C CA . MET A 1 100 ? -36.434 0.470 45.017 1.00 83.44 100 MET A CA 1
ATOM 788 C C . MET A 1 100 ? -37.762 -0.038 44.440 1.00 83.44 100 MET A C 1
ATOM 790 O O . MET A 1 100 ? -38.828 0.229 45.007 1.00 83.44 100 MET A O 1
ATOM 794 N N . PHE A 1 101 ? -37.714 -0.804 43.346 1.00 85.69 101 PHE A N 1
ATOM 795 C CA . PHE A 1 101 ? -38.899 -1.425 42.762 1.00 85.69 101 PHE A CA 1
ATOM 796 C C . PHE A 1 101 ? -39.555 -2.431 43.722 1.00 85.69 101 PHE A C 1
ATOM 798 O O . PHE A 1 101 ? -40.769 -2.363 43.928 1.00 85.69 101 PHE A O 1
ATOM 805 N N . TYR A 1 102 ? -38.778 -3.315 44.362 1.00 86.88 102 TYR A N 1
ATOM 806 C CA . TYR A 1 102 ? -39.302 -4.283 45.336 1.00 86.88 102 TYR A CA 1
ATOM 807 C C . TYR A 1 102 ? -39.972 -3.608 46.536 1.00 86.88 102 TYR A C 1
ATOM 809 O O . TYR A 1 102 ? -41.057 -4.028 46.935 1.00 86.88 102 TYR A O 1
ATOM 817 N N . ILE A 1 103 ? -39.375 -2.536 47.065 1.00 87.50 103 ILE A N 1
ATOM 818 C CA . ILE A 1 103 ? -39.944 -1.760 48.179 1.00 87.50 103 ILE A CA 1
ATOM 819 C C . ILE A 1 103 ? -41.262 -1.085 47.782 1.00 87.50 103 ILE A C 1
ATOM 821 O O . ILE A 1 103 ? -42.151 -0.916 48.614 1.00 87.50 103 ILE A O 1
ATOM 825 N N . ARG A 1 104 ? -41.398 -0.639 46.527 1.00 85.62 104 ARG A N 1
ATOM 826 C CA . ARG A 1 104 ? -42.598 0.081 46.077 1.00 85.62 104 ARG A CA 1
ATOM 827 C C . ARG A 1 104 ? -43.749 -0.838 45.674 1.00 85.62 104 ARG A C 1
ATOM 829 O O . ARG A 1 104 ? -44.896 -0.398 45.712 1.00 85.62 104 ARG A O 1
ATOM 836 N N . TRP A 1 105 ? -43.443 -2.062 45.249 1.00 86.19 105 TRP A N 1
ATOM 837 C CA . TRP A 1 105 ? -44.428 -3.060 44.828 1.00 86.19 105 TRP A CA 1
ATOM 838 C C . TRP A 1 105 ? -44.977 -3.909 45.990 1.00 86.19 105 TRP A C 1
ATOM 840 O O . TRP A 1 105 ? -46.045 -4.506 45.846 1.00 86.19 105 TRP A O 1
ATOM 850 N N . SER A 1 106 ? -44.270 -3.971 47.126 1.00 64.62 106 SER A N 1
ATOM 851 C CA . SER A 1 106 ? -44.761 -4.564 48.382 1.00 64.62 106 SER A CA 1
ATOM 852 C C . SER A 1 106 ? -45.808 -3.692 49.068 1.00 64.62 106 SER A C 1
ATOM 854 O O . SER A 1 106 ? -46.809 -4.256 49.561 1.00 64.62 106 SER A O 1
#

Radius of gyration: 27.46 Å; chains: 1; bounding box: 67×17×77 Å

InterPro domains:
  IPR001696 Voltage gated sodium channel, alpha subunit [PR00170] (61-80)
  IPR001696 Voltage gated sodium channel, alpha subunit [PR00170] (96-106)
  IPR005821 Ion transport domain [PF00520] (2-89)
  IPR043203 Voltage-gated cation channel calcium and sodium [PTHR10037] (2-106)

Sequence (106 aa):
VNFETFGRSMQLLFRLMTSAGWNDVLESLMVQPPDCDPTPTSRQLNGDCGSPLLAITYFTSFIIISYMIVINMYIAIILENFNQAHQEEEVGIVEDDLEMFYIRWS

Organism: NCBI:txid1563983

pLDDT: mean 86.74, std 8.17, range [60.06, 97.06]